Protein AF-Q6AGX6-F1 (afdb_monomer)

Organism: Leifsonia xyli subsp. xyli (strain CTCB07) (NCBI:txid281090)

Secondary structure (DSSP, 8-state):
--HHHHHHHHHHHHHHHHSSSPPPPEEE-BTTBPEEETTEEE-EEEETTSPEEE-HHHHHHHTT--SSPTT-TT---------PPP---

Radius of gyration: 18.9 Å; Cα contacts (8 Å, |Δi|>4): 71; chains: 1; bounding box: 36×50×53 Å

Foldseek 3Di:
DDPVVVVVVVVVVVCVVQVPDDDFDFPDFDPVDFDDDPPAGWGWTQTPVRDIDTDPCSVQVRVVHHSDDPPPPPPDDDPPPPPDDPDDD

Mean predicted aligned error: 10.24 Å

Sequence (89 aa):
MSAAERSESAKKAAEVRWSSEPVREVLAGSPDHPLRIGEVEIECYVLDDDTRVITQASMLTAIGRSRRIPGAEGASVLDHSVRSEPDAR

pLDDT: mean 83.04, std 19.83, range [35.06, 97.56]

Structure (mmCIF, N/CA/C/O backbone):
data_AF-Q6AGX6-F1
#
_entry.id   AF-Q6AGX6-F1
#
loop_
_atom_site.group_PDB
_atom_site.id
_atom_site.type_symbol
_atom_site.label_atom_id
_atom_site.label_alt_id
_atom_site.label_comp_id
_atom_site.label_asym_id
_atom_site.label_entity_id
_atom_site.label_seq_id
_atom_site.pdbx_PDB_ins_code
_atom_site.Cartn_x
_atom_site.Cartn_y
_atom_site.Cartn_z
_atom_site.occupancy
_atom_site.B_iso_or_equiv
_atom_site.auth_seq_id
_atom_site.auth_comp_id
_atom_site.auth_asym_id
_atom_site.auth_atom_id
_atom_site.pdbx_PDB_model_num
ATOM 1 N N . MET A 1 1 ? 3.005 16.364 28.896 1.00 73.19 1 MET A N 1
ATOM 2 C CA . MET A 1 1 ? 2.472 15.050 28.491 1.00 73.19 1 MET A CA 1
ATOM 3 C C . MET A 1 1 ? 3.315 13.943 29.096 1.00 73.19 1 MET A C 1
ATOM 5 O O . MET A 1 1 ? 4.503 13.852 28.802 1.00 73.19 1 MET A O 1
ATOM 9 N N . SER A 1 2 ? 2.712 13.117 29.939 1.00 95.81 2 SER A N 1
ATOM 10 C CA . SER A 1 2 ? 3.296 11.896 30.484 1.00 95.81 2 SER A CA 1
ATOM 11 C C . SER A 1 2 ? 3.409 10.799 29.415 1.00 95.81 2 SER A C 1
ATOM 13 O O . SER A 1 2 ? 2.863 10.901 28.313 1.00 95.81 2 SER A O 1
ATOM 15 N N . ALA A 1 3 ? 4.134 9.721 29.721 1.00 96.50 3 ALA A N 1
ATOM 16 C CA . ALA A 1 3 ? 4.211 8.557 28.836 1.00 96.50 3 ALA A CA 1
ATOM 17 C C . ALA A 1 3 ? 2.835 7.898 28.616 1.00 96.50 3 ALA A C 1
ATOM 19 O O . ALA A 1 3 ? 2.521 7.506 27.493 1.00 96.50 3 ALA A O 1
ATOM 20 N N . ALA A 1 4 ? 2.000 7.843 29.659 1.00 97.00 4 ALA A N 1
ATOM 21 C CA . ALA A 1 4 ? 0.644 7.310 29.576 1.00 97.00 4 ALA A CA 1
ATOM 22 C C . ALA A 1 4 ? -0.246 8.168 28.664 1.00 97.00 4 ALA A C 1
ATOM 24 O O . ALA A 1 4 ? -0.906 7.638 27.777 1.00 97.00 4 ALA A O 1
ATOM 25 N N . GLU A 1 5 ? -0.186 9.496 28.803 1.00 97.56 5 GLU A N 1
ATOM 26 C CA . GLU A 1 5 ? -0.953 10.426 27.961 1.00 97.56 5 GLU A CA 1
ATOM 27 C C . GLU A 1 5 ? -0.565 10.327 26.476 1.00 97.56 5 GLU A C 1
ATOM 29 O O . GLU A 1 5 ? -1.432 10.381 25.600 1.00 97.56 5 GLU A O 1
ATOM 34 N N . ARG A 1 6 ? 0.728 10.123 26.176 1.00 97.06 6 ARG A N 1
ATOM 35 C CA . ARG A 1 6 ? 1.199 9.879 24.801 1.00 97.06 6 ARG A CA 1
ATOM 36 C C . ARG A 1 6 ? 0.702 8.541 24.254 1.00 97.06 6 ARG A C 1
ATOM 38 O O . ARG A 1 6 ? 0.265 8.492 23.109 1.00 97.06 6 ARG A O 1
ATOM 45 N N . SER A 1 7 ? 0.753 7.481 25.064 1.00 97.31 7 SER A N 1
ATOM 46 C CA . SER A 1 7 ? 0.272 6.146 24.682 1.00 97.31 7 SER A CA 1
ATOM 47 C C . SER A 1 7 ? -1.224 6.158 24.366 1.00 97.31 7 SER A C 1
ATOM 49 O O . SER A 1 7 ? -1.636 5.696 23.306 1.00 97.31 7 SER A O 1
ATOM 51 N N . GLU A 1 8 ? -2.031 6.778 25.228 1.00 97.50 8 GLU A N 1
ATOM 52 C CA . GLU A 1 8 ? -3.474 6.907 25.010 1.00 97.50 8 GLU A CA 1
ATOM 53 C C . GLU A 1 8 ? -3.806 7.728 23.760 1.00 97.50 8 GLU A C 1
ATOM 55 O O . GLU A 1 8 ? -4.673 7.346 22.977 1.00 97.50 8 GLU A O 1
ATOM 60 N N . SER A 1 9 ? -3.074 8.817 23.515 1.00 96.62 9 SER A N 1
ATOM 61 C CA . SER A 1 9 ? -3.230 9.602 22.284 1.00 96.62 9 SER A CA 1
ATOM 62 C C . SER A 1 9 ? -2.898 8.781 21.032 1.00 96.62 9 SER A C 1
ATOM 64 O O . SER A 1 9 ? -3.631 8.840 20.046 1.00 96.62 9 SER A O 1
ATOM 66 N N . ALA A 1 10 ? -1.828 7.980 21.074 1.00 95.81 10 ALA A N 1
ATOM 67 C CA . ALA A 1 10 ? -1.420 7.129 19.958 1.00 95.81 10 ALA A CA 1
ATOM 68 C C . ALA A 1 10 ? -2.450 6.029 19.656 1.00 95.81 10 ALA A C 1
ATOM 70 O O . ALA A 1 10 ? -2.770 5.805 18.490 1.00 95.81 10 ALA A O 1
ATOM 71 N N . LYS A 1 11 ? -3.011 5.385 20.689 1.00 96.38 11 LYS A N 1
ATOM 72 C CA . LYS A 1 11 ? -4.075 4.381 20.527 1.00 96.38 11 LYS A CA 1
ATOM 73 C C . LYS A 1 11 ? -5.315 4.980 19.877 1.00 96.38 11 LYS A C 1
ATOM 75 O O . LYS A 1 11 ? -5.792 4.433 18.892 1.00 96.38 11 LYS A O 1
ATOM 80 N N . LYS A 1 12 ? -5.778 6.135 20.3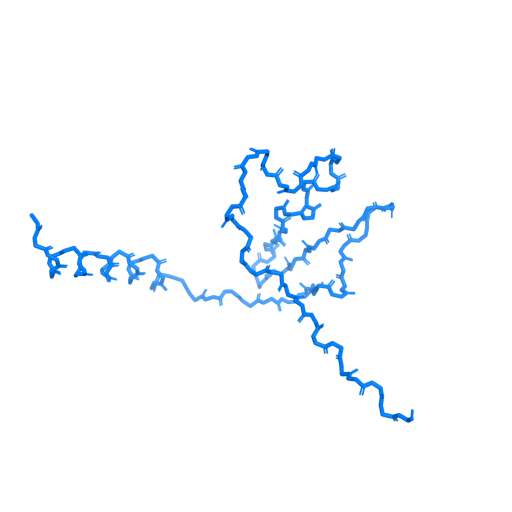68 1.00 95.88 12 LYS A N 1
ATOM 81 C CA . LYS A 1 12 ? -6.934 6.843 19.794 1.00 95.88 12 LYS A CA 1
ATOM 82 C C . LYS A 1 12 ? -6.697 7.229 18.336 1.00 95.88 12 LYS A C 1
ATOM 84 O O . LYS A 1 12 ? -7.578 7.053 17.505 1.00 95.88 12 LYS A O 1
ATOM 89 N N . ALA A 1 13 ? -5.502 7.724 18.008 1.00 94.25 13 ALA A N 1
ATOM 90 C CA . ALA A 1 13 ? -5.151 8.061 16.630 1.00 94.25 13 ALA A CA 1
ATOM 91 C C . ALA A 1 13 ? -5.138 6.826 15.715 1.00 94.25 13 ALA A C 1
ATOM 93 O O . ALA A 1 13 ? -5.620 6.899 14.587 1.00 94.25 13 ALA A O 1
ATOM 94 N N . ALA A 1 14 ? -4.610 5.696 16.197 1.00 93.38 14 ALA A N 1
ATOM 95 C CA . ALA A 1 14 ? -4.637 4.437 15.462 1.00 93.38 14 ALA A CA 1
ATOM 96 C C . ALA A 1 14 ? -6.076 3.943 15.265 1.00 93.38 14 ALA A C 1
ATOM 98 O O . ALA A 1 14 ? -6.455 3.627 14.145 1.00 93.38 14 ALA A O 1
ATOM 99 N N . GLU A 1 15 ? -6.891 3.944 16.316 1.00 91.69 15 GLU A N 1
ATOM 100 C CA . GLU A 1 15 ? -8.296 3.550 16.246 1.00 91.69 15 GLU A CA 1
ATOM 101 C C . GLU A 1 15 ? -9.051 4.393 15.217 1.00 91.69 15 GLU A C 1
ATOM 103 O O . GLU A 1 15 ? -9.619 3.840 14.287 1.00 91.69 15 GLU A O 1
ATOM 108 N N . VAL A 1 16 ? -8.969 5.725 15.280 1.00 91.94 16 VAL A N 1
ATOM 109 C CA . VAL A 1 16 ? -9.609 6.609 14.288 1.00 91.94 16 VAL A CA 1
ATOM 110 C C . VAL A 1 16 ? -9.098 6.342 12.869 1.00 91.94 16 VAL A C 1
ATOM 112 O O . VAL A 1 16 ? -9.885 6.335 11.928 1.00 91.94 16 VAL A O 1
ATOM 115 N N . ARG A 1 17 ? -7.791 6.107 12.697 1.00 88.75 17 ARG A N 1
ATOM 116 C CA . ARG A 1 17 ? -7.196 5.849 11.379 1.00 88.75 17 ARG A CA 1
ATOM 117 C C . ARG A 1 17 ? -7.648 4.520 10.768 1.00 88.75 17 ARG A C 1
ATOM 119 O O . ARG A 1 17 ? -7.745 4.443 9.549 1.00 88.75 17 ARG A O 1
ATOM 126 N N . TRP A 1 18 ? -7.866 3.496 11.589 1.00 88.19 18 TRP A N 1
ATOM 127 C CA . TRP A 1 18 ? -8.095 2.119 11.137 1.00 88.19 18 TRP A CA 1
ATOM 128 C C . TRP A 1 18 ? -9.532 1.612 11.358 1.00 88.19 18 TRP A C 1
ATOM 130 O O . TRP A 1 18 ? -9.826 0.487 10.976 1.00 88.19 18 TRP A O 1
ATOM 140 N N . SER A 1 19 ? -10.424 2.400 11.971 1.00 84.25 19 SER A N 1
ATOM 141 C CA . SER A 1 19 ? -11.807 1.989 12.294 1.00 84.25 19 SER A CA 1
ATOM 142 C C . SER A 1 19 ? -12.848 2.327 11.228 1.00 84.25 19 SER A C 1
ATOM 144 O O . SER A 1 19 ? -13.956 1.799 11.285 1.00 84.25 19 SER A O 1
ATOM 146 N N . SER A 1 20 ? -12.542 3.228 10.293 1.00 75.19 20 SER A N 1
ATOM 147 C CA . SER A 1 20 ? -13.559 3.882 9.462 1.00 75.19 20 SER A CA 1
ATOM 148 C C . SER A 1 20 ? -13.913 3.147 8.171 1.00 75.19 20 SER A C 1
ATOM 150 O O . SER A 1 20 ? -15.029 3.326 7.693 1.00 75.19 20 SER A O 1
ATOM 152 N N . GLU A 1 21 ? -13.039 2.286 7.641 1.00 80.38 21 GLU A N 1
ATOM 153 C CA . GLU A 1 21 ? -13.367 1.417 6.506 1.00 80.38 21 GLU A CA 1
ATOM 154 C C . GLU A 1 21 ? -12.770 0.014 6.681 1.00 80.38 21 GLU A C 1
ATOM 156 O O . GLU A 1 21 ? -11.629 -0.114 7.140 1.00 80.38 21 GLU A O 1
ATOM 161 N N . PRO A 1 22 ? -13.515 -1.050 6.322 1.00 85.06 22 PRO A N 1
ATOM 162 C CA . PRO A 1 22 ? -12.947 -2.387 6.255 1.00 85.06 22 PRO A CA 1
ATOM 163 C C . PRO A 1 22 ? -11.815 -2.423 5.224 1.00 85.06 22 PRO A C 1
ATOM 165 O O . PRO A 1 22 ? -11.842 -1.715 4.216 1.00 85.06 22 PRO A O 1
ATOM 168 N N . VAL A 1 23 ? -10.820 -3.278 5.470 1.00 88.50 23 VAL A N 1
ATOM 169 C CA . VAL A 1 23 ? -9.792 -3.566 4.466 1.00 88.50 23 VAL A CA 1
ATOM 170 C C . VAL A 1 23 ? -10.492 -4.109 3.222 1.00 88.50 23 VAL A C 1
ATOM 172 O O . VAL A 1 23 ? -11.247 -5.076 3.312 1.00 88.50 23 VAL A O 1
ATOM 175 N N . ARG A 1 24 ? -10.255 -3.453 2.086 1.00 92.31 24 ARG A N 1
ATOM 176 C CA . ARG A 1 24 ? -10.848 -3.808 0.794 1.00 92.31 24 ARG A CA 1
ATOM 177 C C . ARG A 1 24 ? -10.358 -5.178 0.337 1.00 92.31 24 ARG A C 1
ATOM 179 O O . ARG A 1 24 ? -9.198 -5.534 0.561 1.00 92.31 24 ARG A O 1
ATOM 186 N N . GLU A 1 25 ? -11.236 -5.925 -0.320 1.00 95.31 25 GLU A N 1
ATOM 187 C CA . GLU A 1 25 ? -10.880 -7.201 -0.933 1.00 95.31 25 GLU A CA 1
ATOM 188 C C . GLU A 1 25 ? -10.071 -6.971 -2.215 1.00 95.31 25 GLU A C 1
ATOM 190 O O . GLU A 1 25 ? -10.350 -6.055 -2.987 1.00 95.31 25 GLU A O 1
ATOM 195 N N . VAL A 1 26 ? -9.064 -7.815 -2.442 1.00 96.50 26 VAL A N 1
ATOM 196 C CA . VAL A 1 26 ? -8.307 -7.850 -3.696 1.00 96.50 26 VAL A CA 1
ATOM 197 C C . VAL A 1 26 ? -8.960 -8.872 -4.621 1.00 96.50 26 VAL A C 1
ATOM 199 O O . VAL A 1 26 ? -8.943 -10.066 -4.334 1.00 96.50 26 VAL A O 1
ATOM 202 N N . LEU A 1 27 ? -9.491 -8.409 -5.750 1.00 96.94 27 LEU A N 1
ATOM 203 C CA . LEU A 1 27 ? -10.109 -9.254 -6.772 1.00 96.94 27 LEU A CA 1
ATOM 204 C C . LEU A 1 27 ? -9.090 -9.850 -7.750 1.00 96.94 27 LEU A C 1
ATOM 206 O O . LEU A 1 27 ? -9.313 -10.927 -8.303 1.00 96.94 27 LEU A O 1
ATOM 210 N N . ALA A 1 28 ? -7.984 -9.145 -8.003 1.00 95.19 28 ALA A N 1
ATOM 211 C CA . ALA A 1 28 ? -6.945 -9.590 -8.927 1.00 95.19 28 ALA A CA 1
ATOM 212 C C . ALA A 1 28 ? -5.575 -8.988 -8.592 1.00 95.19 28 ALA A C 1
ATOM 214 O O . ALA A 1 28 ? -5.490 -7.884 -8.055 1.00 95.19 28 ALA A O 1
ATOM 215 N N . GLY A 1 29 ? -4.515 -9.692 -8.995 1.00 92.56 29 GLY A N 1
ATOM 216 C CA . GLY A 1 29 ? -3.120 -9.294 -8.795 1.00 92.56 29 GLY A CA 1
ATOM 217 C C . GLY A 1 29 ? -2.426 -10.093 -7.693 1.00 92.56 29 GLY A C 1
ATOM 218 O O . GLY A 1 29 ? -3.043 -10.505 -6.712 1.00 92.56 29 GLY A O 1
ATOM 219 N N . SER A 1 30 ? -1.130 -10.331 -7.867 1.00 91.81 30 SER A N 1
ATOM 220 C CA . SER A 1 30 ? -0.249 -10.920 -6.855 1.00 91.81 30 SER A CA 1
ATOM 221 C C . SER A 1 30 ? 1.206 -10.528 -7.145 1.00 91.81 30 SER A C 1
ATOM 223 O O . SER A 1 30 ? 1.498 -10.102 -8.268 1.00 91.81 30 SER A O 1
ATOM 225 N N . PRO A 1 31 ? 2.136 -10.700 -6.185 1.00 89.38 31 PRO A N 1
ATOM 226 C CA . PRO A 1 31 ? 3.566 -10.516 -6.445 1.00 89.38 31 PRO A CA 1
ATOM 227 C C . PRO A 1 31 ? 4.089 -11.385 -7.601 1.00 89.38 31 PRO A C 1
ATOM 229 O O . PRO A 1 31 ? 4.952 -10.949 -8.355 1.00 89.38 31 PRO A O 1
ATOM 232 N N . ASP A 1 32 ? 3.524 -12.585 -7.775 1.00 94.19 32 ASP A N 1
ATOM 233 C CA . ASP A 1 32 ? 3.905 -13.545 -8.823 1.00 94.19 32 ASP A CA 1
ATOM 234 C C . ASP A 1 32 ? 3.214 -13.286 -10.177 1.00 94.19 32 ASP A C 1
ATOM 236 O O . ASP A 1 32 ? 3.589 -13.860 -11.202 1.00 94.19 32 ASP A O 1
ATOM 240 N N . HIS A 1 33 ? 2.197 -12.420 -10.201 1.00 93.06 33 HIS A N 1
ATOM 241 C CA . HIS A 1 33 ? 1.434 -12.057 -11.394 1.00 93.06 33 HIS A CA 1
ATOM 242 C C . HIS A 1 33 ? 1.404 -10.532 -11.585 1.00 93.06 33 HIS A C 1
ATOM 244 O O . HIS A 1 33 ? 0.334 -9.917 -11.490 1.00 93.06 33 HIS A O 1
ATOM 250 N N . PRO A 1 34 ? 2.560 -9.896 -11.860 1.00 94.38 34 PRO A N 1
ATOM 251 C CA . PRO A 1 34 ? 2.618 -8.460 -12.084 1.00 94.38 34 PRO A CA 1
ATOM 252 C C . PRO A 1 34 ? 1.936 -8.066 -13.400 1.00 94.38 34 PRO A C 1
ATOM 254 O O . PRO A 1 34 ? 1.884 -8.824 -14.374 1.00 94.38 34 PRO A O 1
ATOM 257 N N . LEU A 1 35 ? 1.466 -6.823 -13.462 1.00 95.00 35 LEU A N 1
ATOM 258 C CA . LEU A 1 35 ? 1.011 -6.199 -14.696 1.00 95.00 35 LEU A CA 1
ATOM 259 C C . LEU A 1 35 ? 2.221 -5.927 -15.599 1.00 95.00 35 LEU A C 1
ATOM 261 O O . LEU A 1 35 ? 3.093 -5.130 -15.251 1.00 95.00 35 LEU A O 1
ATOM 265 N N . ARG A 1 36 ? 2.258 -6.562 -16.774 1.00 94.88 36 ARG A N 1
ATOM 266 C CA . ARG A 1 36 ? 3.313 -6.358 -17.777 1.00 94.88 36 ARG A CA 1
ATOM 267 C C . ARG A 1 36 ? 2.873 -5.332 -18.815 1.00 94.88 36 ARG A C 1
ATOM 269 O O . ARG A 1 36 ? 1.813 -5.482 -19.420 1.00 94.88 36 ARG A O 1
ATOM 276 N N . ILE A 1 37 ? 3.694 -4.309 -19.039 1.00 94.00 37 ILE A N 1
ATOM 277 C CA . ILE A 1 37 ? 3.478 -3.289 -20.073 1.00 94.00 37 ILE A CA 1
ATOM 278 C C . ILE A 1 37 ? 4.750 -3.206 -20.915 1.00 94.00 37 ILE A C 1
ATOM 280 O O . ILE A 1 37 ? 5.737 -2.597 -20.512 1.00 94.00 37 ILE A O 1
ATOM 284 N N . GLY A 1 38 ? 4.746 -3.851 -22.082 1.00 95.25 38 GLY A N 1
ATOM 285 C CA . GLY A 1 38 ? 5.985 -4.079 -22.827 1.00 95.25 38 GLY A CA 1
ATOM 286 C C . GLY A 1 38 ? 6.973 -4.880 -21.974 1.00 95.25 38 GLY A C 1
ATOM 287 O O . GLY A 1 38 ? 6.630 -5.953 -21.481 1.00 95.25 38 GLY A O 1
ATOM 288 N N . GLU A 1 39 ? 8.161 -4.319 -21.755 1.00 94.44 39 GLU A N 1
ATOM 289 C CA . GLU A 1 39 ? 9.251 -4.966 -21.009 1.00 94.44 39 GLU A CA 1
ATO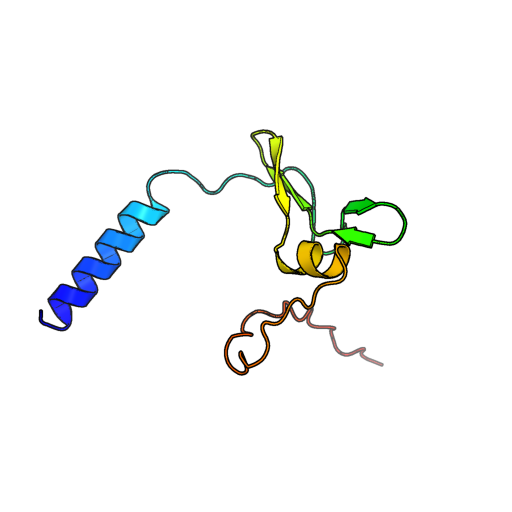M 290 C C . GLU A 1 39 ? 9.270 -4.627 -19.507 1.00 94.44 39 GLU A C 1
ATOM 292 O O . GLU A 1 39 ? 10.137 -5.118 -18.786 1.00 94.44 39 GLU A O 1
ATOM 297 N N . VAL A 1 40 ? 8.355 -3.780 -19.015 1.00 95.75 40 VAL A N 1
ATOM 298 C CA . VAL A 1 40 ? 8.294 -3.424 -17.587 1.00 95.75 40 VAL A CA 1
ATOM 299 C C . VAL A 1 40 ? 7.234 -4.231 -16.844 1.00 95.75 40 VAL A C 1
ATOM 301 O O . VAL A 1 40 ? 6.156 -4.511 -17.374 1.00 95.75 40 VAL A O 1
ATOM 304 N N . GLU A 1 41 ? 7.535 -4.564 -15.590 1.00 95.06 41 GLU A N 1
ATOM 305 C CA . GLU A 1 41 ? 6.638 -5.260 -14.668 1.00 95.06 41 GLU A CA 1
ATOM 306 C C . GLU A 1 41 ? 6.239 -4.329 -13.517 1.00 95.06 41 GLU A C 1
ATOM 308 O O . GLU A 1 41 ? 7.081 -3.645 -12.929 1.00 95.06 41 GLU A O 1
ATOM 313 N N . ILE A 1 42 ? 4.942 -4.286 -13.210 1.00 95.94 42 ILE A N 1
ATOM 314 C CA . ILE A 1 42 ? 4.356 -3.436 -12.173 1.00 95.94 42 ILE A CA 1
ATOM 315 C C . ILE A 1 42 ? 3.498 -4.305 -11.255 1.00 95.94 42 ILE A C 1
ATOM 317 O O . ILE A 1 42 ? 2.544 -4.936 -11.706 1.00 95.94 42 ILE A O 1
ATOM 321 N N . GLU A 1 43 ? 3.786 -4.311 -9.955 1.00 97.00 43 GLU A N 1
ATOM 322 C CA . GLU A 1 43 ? 2.886 -4.929 -8.980 1.00 97.00 43 GLU A CA 1
ATOM 323 C C . GLU A 1 43 ? 1.611 -4.089 -8.882 1.00 97.00 43 GLU A C 1
ATOM 325 O O . GLU A 1 43 ? 1.654 -2.926 -8.466 1.00 97.00 43 GLU A O 1
ATOM 330 N N . CYS A 1 44 ? 0.487 -4.677 -9.285 1.00 97.25 44 CYS A N 1
ATOM 331 C CA . CYS A 1 44 ? -0.800 -4.009 -9.402 1.00 97.25 44 CYS A CA 1
ATOM 332 C C . CYS A 1 44 ? -1.902 -4.929 -8.874 1.00 97.25 44 CYS A C 1
ATOM 334 O O . CYS A 1 44 ? -1.996 -6.081 -9.295 1.00 97.25 44 CYS A O 1
ATOM 336 N N . TYR A 1 45 ? -2.735 -4.401 -7.983 1.00 97.50 45 TYR A N 1
ATOM 337 C CA . TYR A 1 45 ? -3.861 -5.097 -7.371 1.00 97.50 45 TYR A CA 1
ATOM 338 C C . TYR A 1 45 ? -5.153 -4.368 -7.723 1.00 97.50 45 TYR A C 1
ATOM 340 O O . TYR A 1 45 ? -5.196 -3.139 -7.663 1.00 97.50 45 TYR A O 1
ATOM 348 N N . VAL A 1 46 ? -6.196 -5.108 -8.087 1.00 96.88 46 VAL A N 1
ATOM 349 C CA . VAL A 1 46 ? -7.535 -4.564 -8.353 1.00 96.88 46 VAL A CA 1
ATOM 350 C C . VAL A 1 46 ? -8.410 -4.847 -7.143 1.00 96.88 46 VAL A C 1
ATOM 352 O O . VAL A 1 46 ? -8.505 -6.000 -6.722 1.00 96.88 46 VAL A O 1
ATOM 355 N N . LEU A 1 47 ? -9.014 -3.806 -6.580 1.00 97.12 47 LEU A N 1
ATOM 356 C CA . LEU A 1 47 ? -9.901 -3.902 -5.427 1.00 97.12 47 LEU A CA 1
ATOM 357 C C . LEU A 1 47 ? -11.363 -4.105 -5.849 1.00 97.12 47 LEU A C 1
ATOM 359 O O . LEU A 1 47 ? -11.714 -3.979 -7.023 1.00 97.12 47 LEU A O 1
ATOM 363 N N . ASP A 1 48 ? -12.214 -4.423 -4.878 1.00 96.81 48 ASP A N 1
ATOM 364 C CA . ASP A 1 48 ? -13.659 -4.624 -5.045 1.00 96.81 48 ASP A CA 1
ATOM 365 C C . ASP A 1 48 ? -14.429 -3.414 -5.611 1.00 96.81 48 ASP A C 1
ATOM 367 O O . ASP A 1 48 ? -15.505 -3.581 -6.186 1.00 96.81 48 ASP A O 1
ATOM 371 N N . ASP A 1 49 ? -13.868 -2.210 -5.505 1.00 95.81 49 ASP A N 1
ATOM 372 C CA . ASP A 1 49 ? -14.397 -0.958 -6.053 1.00 95.81 49 ASP A CA 1
ATOM 373 C C . ASP A 1 49 ? -13.760 -0.546 -7.397 1.00 95.81 49 ASP A C 1
ATOM 375 O O . ASP A 1 49 ? -13.927 0.593 -7.834 1.00 95.81 49 ASP A O 1
ATOM 379 N N . ASP A 1 50 ? -13.030 -1.462 -8.047 1.00 95.81 50 ASP A N 1
ATOM 380 C CA . ASP A 1 50 ? -12.246 -1.242 -9.276 1.00 95.81 50 ASP A CA 1
ATOM 381 C C . ASP A 1 50 ? -11.034 -0.299 -9.094 1.00 95.81 50 ASP A C 1
ATOM 383 O O . ASP A 1 50 ? -10.316 0.022 -10.050 1.00 95.81 50 ASP A O 1
ATOM 387 N N . THR A 1 51 ? -10.722 0.111 -7.857 1.00 96.44 51 THR A N 1
ATOM 388 C CA . THR A 1 51 ? -9.487 0.844 -7.566 1.00 96.44 51 THR A CA 1
ATOM 389 C C . THR A 1 51 ? -8.275 -0.038 -7.847 1.00 96.44 51 THR A C 1
ATOM 391 O O . THR A 1 51 ? -8.184 -1.187 -7.414 1.00 96.44 51 THR A O 1
ATOM 394 N N . ARG A 1 52 ? -7.283 0.530 -8.540 1.00 96.06 52 ARG A N 1
ATOM 395 C CA . ARG A 1 52 ? -5.995 -0.119 -8.805 1.00 96.06 52 ARG A CA 1
ATOM 396 C C . ARG A 1 52 ? -4.933 0.389 -7.845 1.00 96.06 52 ARG A C 1
ATOM 398 O O . ARG A 1 52 ? -4.584 1.569 -7.864 1.00 96.06 52 ARG A O 1
ATOM 405 N N . VAL A 1 53 ? -4.384 -0.510 -7.038 1.00 96.25 53 VAL A N 1
ATOM 406 C CA . VAL A 1 53 ? -3.288 -0.226 -6.110 1.00 96.25 53 VAL A CA 1
ATOM 407 C C . VAL A 1 53 ? -1.980 -0.690 -6.730 1.00 96.25 53 VAL A C 1
ATOM 409 O O . VAL A 1 53 ? -1.815 -1.867 -7.031 1.00 96.25 53 VAL A O 1
ATOM 412 N N . ILE A 1 54 ? -1.036 0.235 -6.898 1.00 96.00 54 ILE A N 1
ATOM 413 C CA . ILE A 1 54 ? 0.290 -0.037 -7.462 1.00 96.00 54 ILE A CA 1
ATOM 414 C C . ILE A 1 54 ? 1.354 0.176 -6.387 1.00 96.00 54 ILE A C 1
ATOM 416 O O . ILE A 1 54 ? 1.303 1.164 -5.646 1.00 96.00 54 ILE A O 1
ATOM 420 N N . THR A 1 55 ? 2.349 -0.711 -6.305 1.00 94.62 55 THR A N 1
ATOM 421 C CA . THR A 1 55 ? 3.447 -0.517 -5.347 1.00 94.62 55 THR A CA 1
ATOM 422 C C . THR A 1 55 ? 4.354 0.632 -5.789 1.00 94.62 55 THR A C 1
ATOM 424 O O . THR A 1 55 ? 4.773 0.724 -6.943 1.00 94.62 55 THR A O 1
ATOM 427 N N . GLN A 1 56 ? 4.720 1.515 -4.851 1.00 94.69 56 GLN A N 1
ATOM 428 C CA . GLN A 1 56 ? 5.659 2.612 -5.129 1.00 94.69 56 GLN A CA 1
ATOM 429 C C . GLN A 1 56 ? 6.982 2.080 -5.700 1.00 94.69 56 GLN A C 1
ATOM 431 O O . GLN A 1 56 ? 7.559 2.675 -6.605 1.00 94.69 56 GLN A O 1
ATOM 436 N N . ALA A 1 57 ? 7.447 0.954 -5.160 1.00 92.69 57 ALA A N 1
ATOM 437 C CA . ALA A 1 57 ? 8.665 0.276 -5.564 1.00 92.69 57 ALA A CA 1
ATOM 438 C C . ALA A 1 57 ? 8.683 -0.049 -7.062 1.00 92.69 57 ALA A C 1
ATOM 440 O O . ALA A 1 57 ? 9.572 0.422 -7.772 1.00 92.69 57 ALA A O 1
ATOM 441 N N . SER A 1 58 ? 7.690 -0.812 -7.526 1.00 94.00 58 SER A N 1
ATOM 442 C CA . SER A 1 58 ? 7.606 -1.236 -8.922 1.00 94.00 58 SER A CA 1
ATOM 443 C C . SER A 1 58 ? 7.350 -0.053 -9.855 1.00 94.00 58 SER A C 1
ATOM 445 O O . SER A 1 58 ? 7.997 0.052 -10.893 1.00 94.00 58 SER A O 1
ATOM 447 N N . MET A 1 59 ? 6.523 0.915 -9.440 1.00 95.19 59 MET A N 1
ATOM 448 C CA . MET A 1 59 ? 6.291 2.138 -10.210 1.00 95.19 59 MET A CA 1
ATOM 449 C C . MET A 1 59 ? 7.575 2.952 -10.412 1.00 95.19 59 MET A C 1
ATOM 451 O O . MET A 1 59 ? 7.860 3.375 -11.530 1.00 95.19 59 MET A O 1
ATOM 455 N N . LEU A 1 60 ? 8.368 3.171 -9.354 1.00 94.94 60 LEU A N 1
ATOM 456 C CA . LEU A 1 60 ? 9.632 3.909 -9.454 1.00 94.94 60 LEU A CA 1
ATOM 457 C 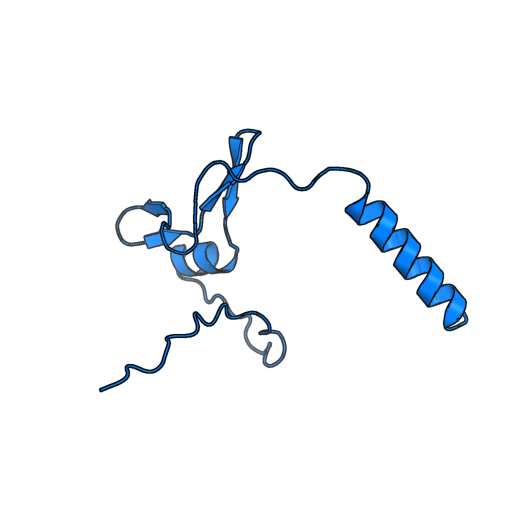C . LEU A 1 60 ? 10.609 3.207 -10.397 1.00 94.94 60 LEU A C 1
ATOM 459 O O . LEU A 1 60 ? 11.181 3.864 -11.266 1.00 94.94 60 LEU A O 1
ATOM 463 N N . THR A 1 61 ? 10.756 1.888 -10.268 1.00 93.19 61 THR A N 1
ATOM 464 C CA . THR A 1 61 ? 11.606 1.096 -11.161 1.00 93.19 61 THR A CA 1
ATOM 465 C C . THR A 1 61 ? 11.122 1.162 -12.612 1.00 93.19 61 THR A C 1
ATOM 467 O O . THR A 1 61 ? 11.938 1.403 -13.500 1.00 93.19 61 THR A O 1
ATOM 470 N N . ALA A 1 62 ? 9.813 1.046 -12.857 1.00 94.50 62 ALA A N 1
ATOM 471 C CA . ALA A 1 62 ? 9.226 1.099 -14.197 1.00 94.50 62 ALA A CA 1
ATOM 472 C C . ALA A 1 62 ? 9.479 2.438 -14.915 1.00 94.50 62 ALA A C 1
ATOM 474 O O . ALA A 1 62 ? 9.663 2.455 -16.129 1.00 94.50 62 ALA A O 1
ATOM 475 N N . ILE A 1 63 ? 9.553 3.556 -14.180 1.00 95.06 63 ILE A N 1
ATOM 476 C CA . ILE A 1 63 ? 9.882 4.883 -14.741 1.00 95.06 63 ILE A CA 1
ATOM 477 C C . ILE A 1 63 ? 11.385 5.214 -14.708 1.00 95.06 63 ILE A C 1
ATOM 479 O O . ILE A 1 63 ? 11.768 6.377 -14.851 1.00 95.06 63 ILE A O 1
ATOM 483 N N . GLY A 1 64 ? 12.250 4.220 -14.487 1.00 93.31 64 GLY A N 1
ATOM 484 C CA . GLY A 1 64 ? 13.707 4.386 -14.507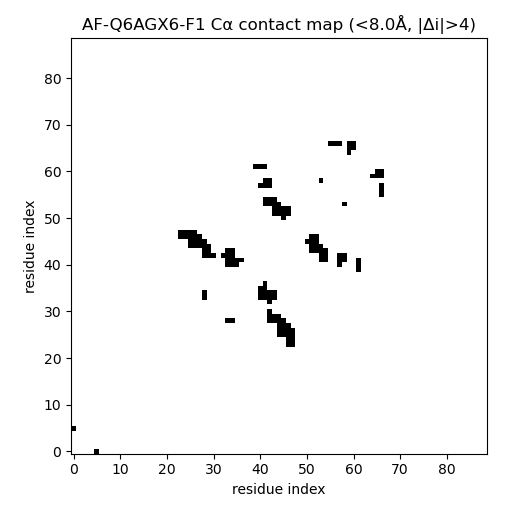 1.00 93.31 64 GLY A CA 1
ATOM 485 C C . GLY A 1 64 ? 14.287 5.084 -13.274 1.00 93.31 64 GLY A C 1
ATOM 486 O O . GLY A 1 64 ? 15.380 5.648 -13.336 1.00 93.31 64 GLY A O 1
ATOM 487 N N . ARG A 1 65 ? 13.574 5.078 -12.142 1.00 92.88 65 ARG A N 1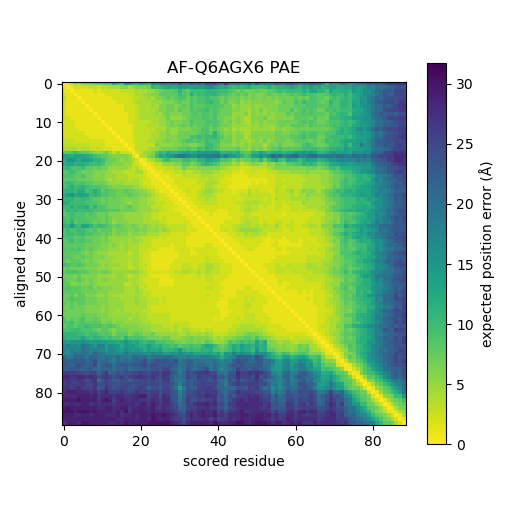
ATOM 488 C CA . ARG A 1 65 ? 14.034 5.656 -10.872 1.00 92.88 65 ARG A CA 1
ATOM 489 C C . ARG A 1 65 ? 14.437 4.572 -9.877 1.00 92.88 65 ARG A C 1
ATOM 491 O O . AR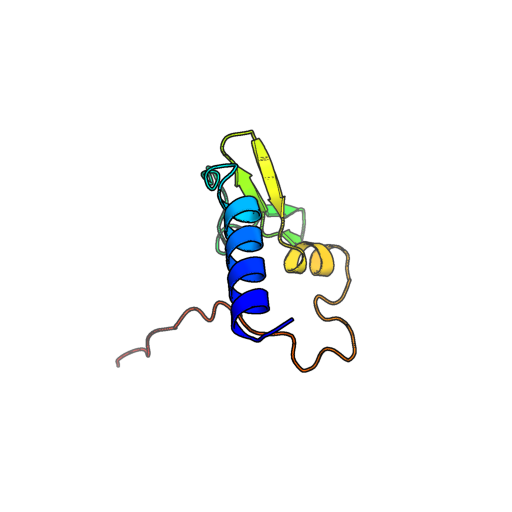G A 1 65 ? 13.874 3.483 -9.826 1.00 92.88 65 ARG A O 1
ATOM 498 N N . SER A 1 66 ? 15.399 4.908 -9.020 1.00 88.81 66 SER A N 1
ATOM 499 C CA . SER A 1 66 ? 15.745 4.074 -7.867 1.00 88.81 66 SER A CA 1
ATOM 500 C C . SER A 1 66 ? 14.556 3.962 -6.907 1.00 88.81 66 SER A C 1
ATOM 502 O O . SER A 1 66 ? 13.987 4.977 -6.502 1.00 88.81 66 SER A O 1
ATOM 504 N N . ARG A 1 67 ? 14.247 2.734 -6.468 1.00 86.44 67 ARG A N 1
ATOM 505 C CA . ARG A 1 67 ? 13.320 2.457 -5.354 1.00 86.44 67 ARG A CA 1
ATOM 506 C C . ARG A 1 67 ? 13.819 3.022 -4.021 1.00 86.44 67 ARG A C 1
ATOM 508 O O . ARG A 1 67 ? 13.031 3.290 -3.120 1.00 86.44 67 ARG A O 1
ATOM 515 N N . ARG A 1 68 ? 15.138 3.147 -3.858 1.00 82.12 68 ARG A N 1
ATOM 516 C CA . ARG A 1 68 ? 15.774 3.630 -2.626 1.00 82.12 68 ARG A CA 1
ATOM 517 C C . ARG A 1 68 ? 16.018 5.129 -2.722 1.00 82.12 68 ARG A C 1
ATOM 519 O O . ARG A 1 68 ? 16.553 5.609 -3.723 1.00 82.12 68 ARG A O 1
ATOM 526 N N . ILE A 1 69 ? 15.703 5.836 -1.642 1.00 76.56 69 ILE A N 1
ATOM 527 C CA . ILE A 1 69 ? 16.147 7.214 -1.436 1.00 76.56 69 ILE A CA 1
ATOM 528 C C . ILE A 1 69 ? 17.637 7.169 -1.043 1.00 76.56 69 ILE A C 1
ATOM 530 O O . ILE A 1 69 ? 17.984 6.431 -0.113 1.00 76.56 69 ILE A O 1
ATOM 534 N N . PRO A 1 70 ? 18.529 7.913 -1.722 1.00 71.44 70 PRO A N 1
ATOM 535 C CA . PRO A 1 70 ? 19.934 8.007 -1.326 1.00 71.44 70 PRO A CA 1
ATOM 536 C C . PRO A 1 70 ? 20.078 8.453 0.140 1.00 71.44 70 PRO A C 1
ATOM 538 O O . PRO A 1 70 ? 19.425 9.407 0.557 1.00 71.44 70 PRO A O 1
ATOM 541 N N . GLY A 1 71 ? 20.906 7.756 0.928 1.00 72.44 71 GLY A N 1
ATOM 542 C CA . GLY A 1 71 ? 21.129 8.043 2.356 1.00 72.44 71 GLY A CA 1
ATOM 543 C C . GLY A 1 71 ? 20.134 7.398 3.337 1.00 72.44 71 GLY A C 1
ATOM 544 O O . GLY A 1 71 ? 20.276 7.563 4.545 1.00 72.44 71 GLY A O 1
ATOM 545 N N . ALA A 1 72 ? 19.145 6.633 2.860 1.00 66.06 72 ALA A N 1
ATOM 546 C CA . ALA A 1 72 ? 18.177 5.928 3.709 1.00 66.06 72 ALA A CA 1
ATOM 547 C C . ALA A 1 72 ? 18.654 4.511 4.108 1.00 66.06 72 ALA A C 1
ATOM 549 O O . ALA A 1 72 ? 17.997 3.510 3.806 1.00 66.06 72 ALA A O 1
ATOM 550 N N . GLU A 1 73 ? 19.811 4.398 4.768 1.00 57.12 73 GLU A N 1
ATOM 551 C CA . GLU A 1 73 ? 20.407 3.104 5.161 1.00 57.12 73 GLU A CA 1
ATOM 552 C C . GLU A 1 73 ? 19.595 2.310 6.208 1.00 57.12 73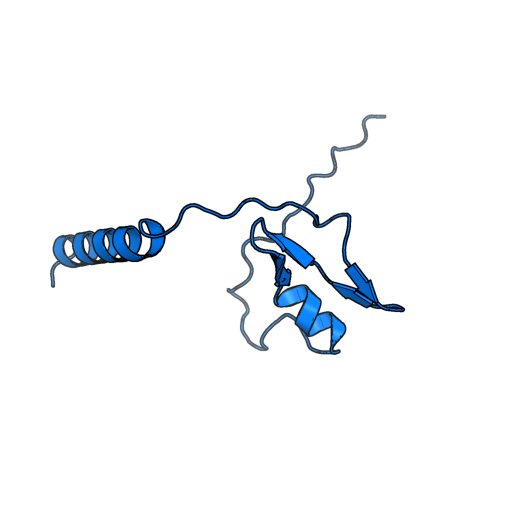 GLU A C 1
ATOM 554 O O . GLU A 1 73 ? 19.835 1.121 6.376 1.00 57.12 73 GLU A O 1
ATOM 559 N N . GLY A 1 74 ? 18.569 2.896 6.840 1.00 55.66 74 GLY A N 1
ATOM 560 C CA . GLY A 1 74 ? 17.753 2.228 7.871 1.00 55.66 74 GLY A CA 1
ATOM 561 C C . GLY A 1 74 ? 16.300 1.893 7.505 1.00 55.66 74 GLY A C 1
ATOM 562 O O . GLY A 1 74 ? 15.579 1.372 8.347 1.00 55.66 74 GLY A O 1
ATOM 563 N N . ALA A 1 75 ? 15.829 2.211 6.293 1.00 58.75 75 ALA A N 1
ATOM 564 C CA . ALA A 1 75 ? 14.392 2.172 5.970 1.00 58.75 75 ALA A CA 1
ATOM 565 C C . ALA A 1 75 ? 13.888 0.854 5.344 1.00 58.75 75 ALA A C 1
ATOM 567 O O . ALA A 1 75 ? 12.712 0.759 5.002 1.00 58.75 75 ALA A O 1
ATOM 568 N N . SER A 1 76 ? 14.737 -0.163 5.158 1.00 50.38 76 SER A N 1
ATOM 569 C CA . SER A 1 76 ? 14.307 -1.447 4.589 1.00 50.38 76 SER A CA 1
ATOM 570 C C . SER A 1 76 ? 14.051 -2.483 5.675 1.00 50.38 76 SER A C 1
ATOM 572 O O . SER A 1 76 ? 14.949 -3.234 6.046 1.00 50.38 76 SER A O 1
ATOM 574 N N . VAL A 1 77 ? 12.810 -2.551 6.139 1.00 47.81 77 VAL A N 1
ATOM 575 C CA . VAL A 1 77 ? 12.256 -3.764 6.742 1.00 47.81 77 VAL A CA 1
ATOM 576 C C . VAL A 1 77 ? 11.046 -4.122 5.888 1.00 47.81 77 VAL A C 1
ATOM 578 O O . VAL A 1 77 ? 10.274 -3.230 5.550 1.00 47.81 77 VAL A O 1
ATOM 581 N N . LEU A 1 78 ? 10.911 -5.404 5.549 1.00 48.91 78 LEU A N 1
ATOM 582 C CA . LEU A 1 78 ? 9.934 -6.008 4.627 1.00 48.91 78 LEU A CA 1
ATOM 583 C C . LEU A 1 78 ? 10.420 -6.110 3.169 1.00 48.91 78 LEU A C 1
ATOM 585 O O . LEU A 1 78 ? 9.819 -5.586 2.236 1.00 48.91 78 LEU A O 1
ATOM 589 N N . ASP A 1 79 ? 11.522 -6.836 2.985 1.00 40.12 79 ASP A N 1
ATOM 590 C CA . ASP A 1 79 ? 11.677 -7.690 1.808 1.00 40.12 79 ASP A CA 1
ATOM 591 C C . ASP A 1 79 ? 10.849 -8.955 2.082 1.00 40.12 79 ASP A C 1
ATOM 593 O O . ASP A 1 79 ? 11.081 -9.625 3.093 1.00 40.12 79 ASP A O 1
ATOM 597 N N . HIS A 1 80 ? 9.837 -9.247 1.259 1.00 42.56 80 HIS A N 1
ATOM 598 C CA . HIS A 1 80 ? 9.168 -10.549 1.284 1.00 42.56 80 HIS A CA 1
ATOM 599 C C . HIS A 1 80 ? 10.163 -11.574 0.729 1.00 42.56 80 HIS A C 1
ATOM 601 O O . HIS A 1 80 ? 10.106 -11.964 -0.432 1.00 42.56 80 HIS A O 1
ATOM 607 N N . SER A 1 81 ? 11.113 -11.991 1.566 1.00 35.06 81 SER A N 1
ATOM 608 C CA . SER A 1 81 ? 11.933 -13.156 1.286 1.00 35.06 81 SER A CA 1
ATOM 609 C C . SER A 1 81 ? 11.002 -14.364 1.282 1.00 35.06 81 SER A C 1
ATOM 611 O O . SER A 1 81 ? 10.622 -14.886 2.334 1.00 35.06 81 SER A O 1
ATOM 613 N N . VAL A 1 82 ? 10.612 -14.787 0.081 1.00 41.59 82 VAL A N 1
ATOM 614 C CA . VAL A 1 82 ? 10.156 -16.147 -0.188 1.00 41.59 82 VAL A CA 1
ATOM 615 C C . VAL A 1 82 ? 11.199 -17.064 0.445 1.00 41.59 82 VAL A C 1
ATOM 617 O O . VAL A 1 82 ? 12.361 -17.075 0.039 1.00 41.59 82 VAL A O 1
ATOM 620 N N . ARG A 1 83 ? 10.822 -17.774 1.513 1.00 35.84 83 ARG A N 1
ATOM 621 C CA . ARG A 1 83 ? 11.642 -18.864 2.039 1.00 35.84 83 ARG A CA 1
ATOM 622 C C . ARG A 1 83 ? 11.659 -19.946 0.969 1.00 35.84 83 ARG A C 1
ATOM 624 O O . ARG A 1 83 ? 10.716 -20.722 0.877 1.00 35.84 83 ARG A O 1
ATOM 631 N N . SER A 1 84 ? 12.712 -19.991 0.165 1.00 38.22 84 SER A N 1
ATOM 632 C CA . SER A 1 84 ? 13.060 -21.194 -0.581 1.00 38.22 84 SER A CA 1
ATOM 633 C C . SER A 1 84 ? 13.348 -22.289 0.449 1.00 38.22 84 SER A C 1
ATOM 635 O O . SER A 1 84 ? 14.239 -22.131 1.288 1.00 38.22 84 SER A O 1
ATOM 637 N N . GLU A 1 85 ? 12.561 -23.365 0.444 1.00 36.75 85 GLU A N 1
ATOM 638 C CA . GLU A 1 85 ? 12.895 -24.577 1.195 1.00 36.75 85 GLU A CA 1
ATOM 639 C C . GLU A 1 85 ? 14.259 -25.113 0.724 1.00 36.75 85 GLU A C 1
ATOM 641 O O . GLU A 1 85 ? 14.560 -25.041 -0.472 1.00 36.75 85 GLU A O 1
ATOM 646 N N . PRO A 1 86 ? 15.113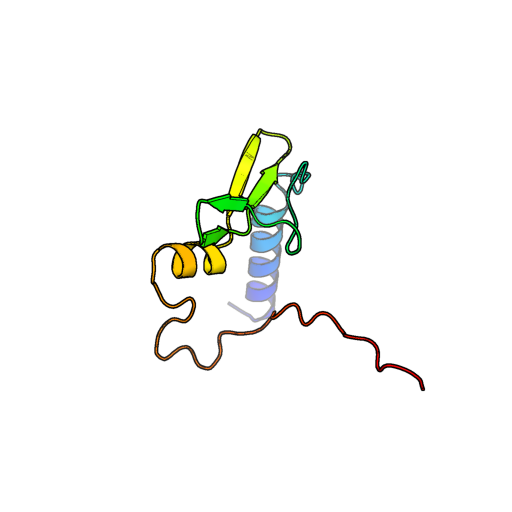 -25.627 1.628 1.00 46.28 86 PRO A N 1
ATOM 647 C CA . PRO A 1 86 ? 16.344 -26.274 1.216 1.00 46.28 86 PRO A CA 1
ATOM 648 C C . PRO A 1 86 ? 15.997 -27.592 0.522 1.00 46.28 86 PRO A C 1
ATOM 650 O O . PRO A 1 86 ? 15.349 -28.464 1.102 1.00 46.28 86 PRO A O 1
ATOM 653 N N . ASP A 1 87 ? 16.434 -27.704 -0.728 1.00 41.91 87 ASP A N 1
ATOM 654 C CA . ASP A 1 87 ? 16.343 -28.906 -1.546 1.00 41.91 87 ASP A CA 1
ATOM 655 C C . ASP A 1 87 ? 16.988 -30.082 -0.797 1.00 41.91 87 ASP A C 1
ATOM 657 O O . ASP A 1 87 ? 18.184 -30.082 -0.489 1.00 41.91 87 ASP A O 1
ATOM 661 N N . ALA A 1 88 ? 16.162 -31.056 -0.426 1.00 43.12 88 ALA A N 1
ATOM 662 C CA . ALA A 1 88 ? 16.602 -32.297 0.175 1.00 43.12 88 ALA A CA 1
ATOM 663 C C . ALA A 1 88 ? 16.932 -33.278 -0.949 1.00 43.12 88 ALA A C 1
ATOM 665 O O . ALA A 1 88 ? 16.018 -33.894 -1.503 1.00 43.12 88 ALA A O 1
ATOM 666 N N . ARG A 1 89 ? 18.226 -33.447 -1.244 1.00 42.38 89 ARG A N 1
ATOM 667 C CA . ARG A 1 89 ? 18.819 -34.667 -1.816 1.00 42.38 89 ARG A CA 1
ATOM 668 C C . ARG A 1 89 ? 20.334 -34.682 -1.665 1.00 42.38 89 ARG A C 1
ATOM 670 O O . ARG A 1 89 ? 20.983 -33.695 -2.063 1.00 42.38 89 ARG A O 1
#

Solvent-accessible surface area (backbone atoms only — not comparable to full-atom values): 5796 Å² total; per-residue (Å²): 130,56,74,65,58,50,50,54,52,52,51,53,52,48,46,64,72,62,68,79,62,78,85,78,53,74,77,42,59,42,90,91,49,44,48,69,61,87,94,39,59,28,44,41,34,31,32,79,84,71,50,74,50,65,44,69,52,32,52,29,4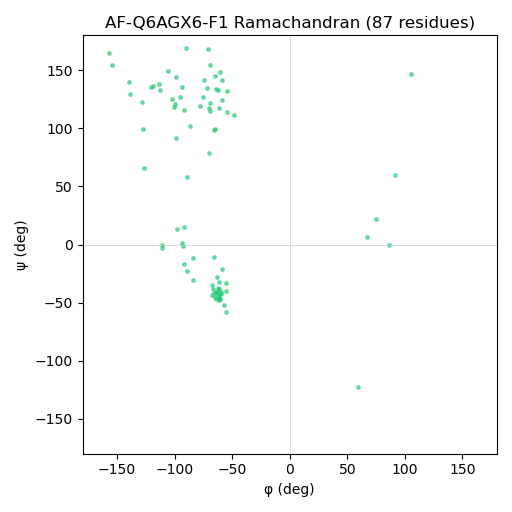6,63,74,76,37,73,69,65,64,90,89,58,89,82,74,83,78,84,78,85,73,77,79,76,75,83,83,87,128

Nearest PDB structures (foldseek):
  5cba-assembly1_E  TM=5.639E-01  e=5.815E+00  Homo sapiens
  9baz-assembly1_B  TM=2.733E-01  e=6.634E+00  Neurospora crassa